Protein AF-A0A821WTD6-F1 (afdb_monomer)

Sequence (45 aa):
RPIRPIRPIRPIRPIRPIRPIRPIRPIRPIRPIRPIRPIRPIRPI

pLDDT: mean 90.68, std 5.05, range [73.5, 95.06]

Secondary structure (DSSP, 8-state):
-PPPPPPPPPPPPPPPPPPPPPPPPPPPPPPPPPPPPPPPPPPP-

Structure (mmCIF, N/CA/C/O backbone):
data_AF-A0A821WTD6-F1
#
_entry.id   AF-A0A821WTD6-F1
#
loop_
_atom_site.group_PDB
_atom_site.id
_atom_site.type_symbol
_atom_site.label_atom_id
_atom_site.label_alt_id
_atom_site.label_comp_id
_atom_site.label_asym_id
_atom_site.label_entity_id
_atom_site.label_seq_id
_atom_site.pdbx_PDB_ins_code
_atom_site.Cartn_x
_atom_site.Cartn_y
_atom_site.Cartn_z
_atom_site.occupancy
_atom_site.B_iso_or_equiv
_atom_site.auth_seq_id
_atom_site.auth_comp_id
_atom_site.auth_asym_id
_atom_site.auth_atom_id
_atom_site.pdbx_PDB_model_num
ATOM 1 N N . ARG A 1 1 ? -42.127 -7.242 55.721 1.00 73.50 1 ARG A N 1
ATOM 2 C CA . ARG A 1 1 ? -40.765 -6.647 55.657 1.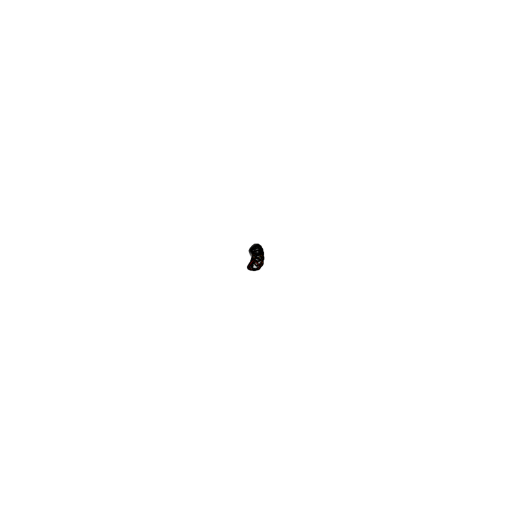00 73.50 1 ARG A CA 1
ATOM 3 C C . ARG A 1 1 ? -40.680 -5.867 54.346 1.00 73.50 1 ARG A C 1
ATOM 5 O O . ARG A 1 1 ? -40.962 -6.487 53.328 1.00 73.50 1 ARG A O 1
ATOM 12 N N . PRO A 1 2 ? -40.415 -4.550 54.336 1.00 79.50 2 PRO A N 1
ATOM 13 C CA . PRO A 1 2 ? -40.407 -3.799 53.085 1.00 79.50 2 PRO A CA 1
ATOM 14 C C . PRO A 1 2 ? -39.208 -4.226 52.233 1.00 79.50 2 PRO A C 1
ATOM 16 O O . PRO A 1 2 ? -38.099 -4.394 52.746 1.00 79.50 2 PRO A O 1
ATOM 19 N N . ILE A 1 3 ? -39.448 -4.435 50.940 1.00 80.44 3 ILE A N 1
ATOM 20 C CA . ILE A 1 3 ? -38.406 -4.754 49.964 1.00 80.44 3 ILE A CA 1
ATOM 21 C C . ILE A 1 3 ? -37.641 -3.463 49.677 1.00 80.44 3 ILE A C 1
ATOM 23 O O . ILE A 1 3 ? -38.241 -2.442 49.341 1.00 80.44 3 ILE A O 1
ATOM 27 N N . ARG A 1 4 ? -36.313 -3.489 49.836 1.00 85.50 4 ARG A N 1
ATOM 28 C CA . ARG A 1 4 ? -35.474 -2.349 49.456 1.00 85.50 4 ARG A CA 1
ATOM 29 C C . ARG A 1 4 ? -35.341 -2.289 47.932 1.00 85.50 4 ARG A C 1
ATOM 31 O O . ARG A 1 4 ? -35.085 -3.326 47.321 1.00 85.50 4 ARG A O 1
ATOM 38 N N . PRO A 1 5 ? -35.455 -1.097 47.324 1.00 84.69 5 PRO A N 1
ATOM 39 C CA . PRO A 1 5 ? -35.218 -0.937 45.899 1.00 84.69 5 PRO A CA 1
ATOM 40 C C . PRO A 1 5 ? -33.765 -1.278 45.558 1.00 84.69 5 PRO A C 1
ATOM 42 O O . PRO A 1 5 ? -32.828 -0.898 46.267 1.00 84.69 5 PRO A O 1
ATOM 45 N N . ILE A 1 6 ? -33.590 -2.007 44.458 1.00 88.56 6 ILE A N 1
ATOM 46 C CA . ILE A 1 6 ? -32.275 -2.352 43.921 1.00 88.56 6 ILE A CA 1
ATOM 47 C C . ILE A 1 6 ? -31.672 -1.099 43.288 1.00 88.56 6 ILE A C 1
ATOM 49 O O . ILE A 1 6 ? -32.341 -0.371 42.553 1.00 88.56 6 ILE A O 1
ATOM 53 N N . ARG A 1 7 ? -30.393 -0.834 43.576 1.00 90.00 7 ARG A N 1
ATOM 54 C CA . ARG A 1 7 ? -29.674 0.275 42.945 1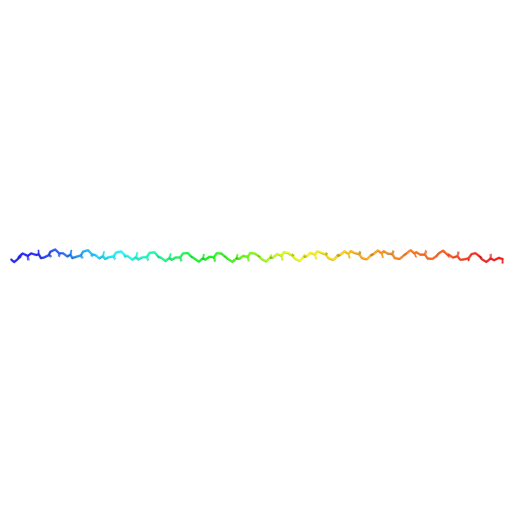.00 90.00 7 ARG A CA 1
ATOM 55 C C . ARG A 1 7 ? -29.436 -0.024 41.458 1.00 90.00 7 ARG A C 1
ATOM 57 O O . ARG A 1 7 ? -29.001 -1.13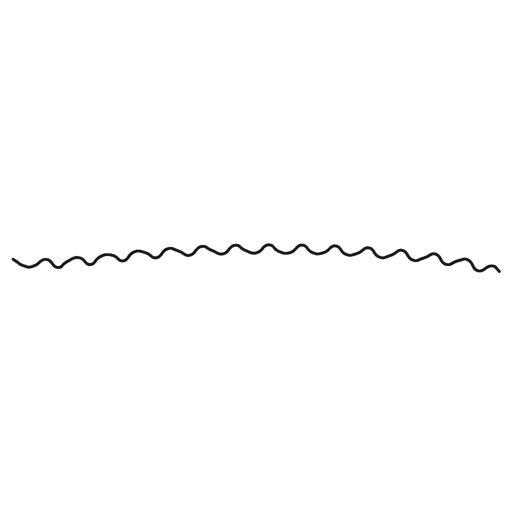0 41.139 1.00 90.00 7 ARG A O 1
ATOM 64 N N . PRO A 1 8 ? -29.641 0.957 40.564 1.00 87.50 8 PRO A N 1
ATOM 65 C CA . PRO A 1 8 ? -29.331 0.788 39.153 1.00 87.50 8 PRO A CA 1
ATOM 66 C C . PRO A 1 8 ? -27.828 0.587 38.942 1.00 87.50 8 PRO A C 1
ATOM 68 O O . PRO A 1 8 ? -26.993 1.215 39.603 1.00 87.50 8 PRO A O 1
ATOM 71 N N . ILE A 1 9 ? -27.490 -0.288 37.996 1.00 92.06 9 ILE A N 1
ATOM 72 C CA . ILE A 1 9 ? -26.111 -0.514 37.564 1.00 92.06 9 ILE A CA 1
ATOM 73 C C . ILE A 1 9 ? -25.643 0.699 36.754 1.00 92.06 9 ILE A C 1
ATOM 75 O O . ILE A 1 9 ? -26.379 1.235 35.924 1.00 92.06 9 ILE A O 1
ATOM 79 N N . ARG A 1 10 ? -24.404 1.144 36.999 1.00 92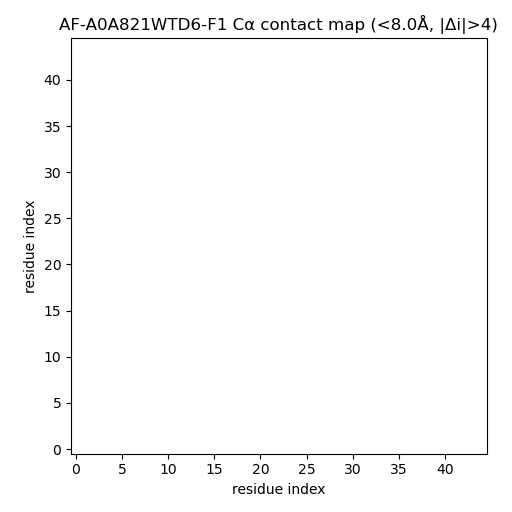.56 10 ARG A N 1
ATOM 80 C CA . ARG A 1 10 ? -23.799 2.230 36.221 1.00 92.56 10 ARG A CA 1
ATOM 81 C C . ARG A 1 10 ? -23.507 1.774 34.786 1.00 92.56 10 ARG A C 1
ATOM 83 O O . ARG A 1 10 ? -23.002 0.667 34.605 1.00 92.56 10 ARG A O 1
ATOM 90 N N . PRO A 1 11 ? -23.744 2.634 33.781 1.00 89.69 11 PRO A N 1
ATOM 91 C CA . PRO A 1 11 ? -23.415 2.318 32.400 1.00 89.69 11 PRO A CA 1
ATOM 92 C C . PRO A 1 11 ? -21.902 2.180 32.205 1.00 89.69 11 PRO A C 1
ATOM 94 O O . PRO A 1 11 ? -21.104 2.896 32.820 1.00 89.69 11 PRO A O 1
ATOM 97 N N . ILE A 1 12 ? -21.518 1.274 31.308 1.00 93.38 12 ILE A N 1
ATOM 98 C CA . ILE A 1 12 ? -20.130 1.105 30.877 1.00 93.38 12 ILE A CA 1
ATOM 99 C C . ILE A 1 12 ? -19.752 2.278 29.969 1.00 93.38 12 ILE A C 1
ATOM 101 O O . ILE A 1 12 ? -20.520 2.682 29.094 1.00 93.38 12 ILE A O 1
ATOM 105 N N . ARG A 1 13 ? -18.556 2.840 30.180 1.00 94.06 13 ARG A N 1
ATOM 106 C CA . ARG A 1 13 ? -18.034 3.908 29.322 1.00 94.06 13 ARG A CA 1
ATOM 107 C C . ARG A 1 13 ? -17.679 3.365 27.930 1.00 94.06 13 ARG A C 1
ATOM 109 O O . ARG A 1 13 ? -17.045 2.314 27.854 1.00 94.06 13 ARG A O 1
ATOM 116 N N . PRO A 1 14 ? -18.000 4.098 26.848 1.00 90.88 14 PRO A N 1
ATOM 117 C CA . PRO A 1 14 ? -17.567 3.731 25.506 1.00 90.88 14 PRO A CA 1
ATOM 118 C C . PRO A 1 14 ? -16.043 3.677 25.384 1.00 90.88 14 PRO A C 1
ATOM 120 O O . PRO A 1 14 ? -15.327 4.507 25.955 1.00 90.88 14 PRO A O 1
ATOM 123 N N . ILE A 1 15 ? -15.558 2.731 24.584 1.00 94.12 15 ILE A N 1
ATOM 124 C CA . ILE A 1 15 ? -14.152 2.666 24.186 1.00 94.12 15 ILE A CA 1
ATOM 125 C C . ILE A 1 15 ? -13.890 3.763 23.149 1.00 94.12 15 ILE A C 1
ATOM 127 O O . ILE A 1 15 ? -14.684 3.971 22.231 1.00 94.12 15 ILE A O 1
ATOM 131 N N . ARG A 1 16 ? -12.773 4.485 23.299 1.00 94.81 16 ARG A N 1
ATOM 132 C CA . ARG A 1 16 ? -12.361 5.500 22.321 1.00 94.81 16 ARG A CA 1
ATOM 133 C C . ARG A 1 16 ? -11.953 4.841 20.997 1.00 94.81 16 ARG A C 1
ATOM 135 O O . ARG A 1 16 ? -11.265 3.822 21.029 1.00 94.81 16 ARG A O 1
ATOM 142 N N . PRO A 1 17 ? -12.303 5.437 19.844 1.00 91.81 17 PRO A N 1
ATOM 143 C CA . PRO A 1 17 ? -11.875 4.924 18.552 1.00 91.81 17 PRO A CA 1
ATOM 144 C C . PRO A 1 17 ? -10.355 5.028 18.388 1.00 91.81 17 PRO A C 1
ATOM 146 O O . PRO A 1 17 ? -9.718 5.976 18.859 1.00 91.81 17 PRO A O 1
ATOM 149 N N . ILE A 1 18 ? -9.787 4.062 17.670 1.00 94.75 18 ILE A N 1
ATOM 150 C CA . ILE A 1 18 ? -8.384 4.083 17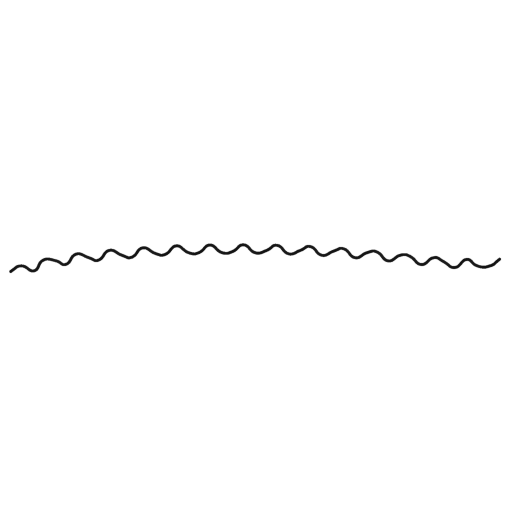.254 1.00 94.75 18 ILE A CA 1
ATOM 151 C C . ILE A 1 18 ? -8.231 5.098 16.114 1.00 94.75 18 ILE A C 1
ATOM 153 O O . ILE A 1 18 ? -9.046 5.139 15.191 1.00 94.75 18 ILE A O 1
ATOM 157 N N . ARG A 1 19 ? -7.191 5.941 16.176 1.00 94.88 19 ARG A N 1
ATOM 158 C CA . ARG A 1 19 ? -6.898 6.897 15.097 1.00 94.88 19 ARG A CA 1
ATOM 159 C C . ARG A 1 19 ? -6.401 6.156 13.849 1.00 94.88 19 ARG A C 1
ATOM 161 O O . ARG A 1 19 ? -5.595 5.237 13.989 1.00 94.88 19 ARG A O 1
ATOM 168 N N . PRO A 1 20 ? -6.810 6.578 12.640 1.00 92.06 20 PRO A N 1
ATOM 169 C CA . PRO A 1 20 ? -6.310 5.984 11.409 1.00 92.06 20 PRO A CA 1
ATOM 170 C C . PRO A 1 20 ? -4.810 6.243 11.232 1.00 92.06 20 PRO A C 1
ATOM 172 O O . PRO A 1 20 ? -4.291 7.300 11.609 1.00 92.06 20 PRO A O 1
ATOM 175 N N . ILE A 1 21 ? -4.128 5.284 10.607 1.00 94.62 21 ILE A N 1
ATOM 176 C CA . ILE A 1 21 ? -2.735 5.430 10.184 1.00 94.62 21 ILE A CA 1
ATOM 177 C C . ILE A 1 21 ? -2.693 6.348 8.957 1.00 94.62 21 ILE A C 1
ATOM 179 O O . ILE A 1 21 ? -3.502 6.216 8.038 1.00 94.62 21 ILE A O 1
ATOM 183 N N . ARG A 1 22 ? -1.752 7.302 8.942 1.00 95.00 22 ARG A N 1
ATOM 184 C CA . ARG A 1 22 ? -1.549 8.185 7.786 1.00 95.00 22 ARG A CA 1
ATOM 185 C C . ARG A 1 22 ? -0.959 7.403 6.605 1.00 95.00 22 ARG A C 1
ATOM 187 O O . ARG A 1 22 ? -0.057 6.596 6.822 1.00 95.00 22 ARG A O 1
ATOM 194 N N . PRO A 1 23 ? -1.401 7.673 5.364 1.00 91.94 23 PRO A N 1
ATOM 195 C CA . PRO A 1 23 ? -0.822 7.041 4.187 1.00 91.94 23 PRO A CA 1
ATOM 196 C C . PRO A 1 23 ? 0.636 7.467 3.983 1.00 91.94 23 PRO A C 1
ATOM 198 O O . PRO A 1 23 ? 1.017 8.609 4.260 1.00 91.94 23 PRO A O 1
ATOM 201 N N . ILE A 1 24 ? 1.437 6.548 3.448 1.00 94.75 24 ILE A N 1
ATOM 202 C CA . ILE A 1 24 ? 2.807 6.823 3.009 1.00 94.75 24 ILE A CA 1
ATOM 203 C C . ILE A 1 24 ? 2.746 7.578 1.675 1.00 94.75 24 ILE A C 1
ATOM 205 O O . ILE A 1 24 ? 1.984 7.210 0.779 1.00 94.75 24 ILE A O 1
ATOM 209 N N . ARG A 1 25 ? 3.534 8.655 1.536 1.00 94.75 25 ARG A N 1
ATOM 210 C CA . ARG A 1 25 ? 3.608 9.408 0.273 1.00 94.75 25 ARG A CA 1
ATOM 211 C C . ARG A 1 25 ? 4.322 8.571 -0.798 1.00 94.75 25 ARG A C 1
ATOM 213 O O . ARG A 1 25 ? 5.325 7.935 -0.480 1.00 94.75 25 ARG A O 1
ATOM 220 N N . PRO A 1 26 ? 3.864 8.611 -2.061 1.00 91.88 26 PRO A N 1
ATOM 221 C CA . PRO A 1 26 ? 4.540 7.914 -3.147 1.00 91.88 26 PRO A CA 1
ATOM 222 C C . PRO A 1 26 ? 5.936 8.494 -3.400 1.00 91.88 26 PRO A C 1
ATOM 224 O O . PRO A 1 26 ? 6.164 9.701 -3.269 1.00 91.88 26 PRO A O 1
ATOM 227 N N . ILE A 1 27 ? 6.859 7.625 -3.813 1.00 94.81 27 ILE A N 1
ATOM 228 C CA . ILE A 1 27 ? 8.190 8.017 -4.282 1.00 94.81 27 ILE A CA 1
ATOM 229 C C . ILE A 1 27 ? 8.049 8.632 -5.680 1.00 94.81 27 ILE A C 1
ATOM 231 O O . ILE A 1 27 ? 7.333 8.103 -6.532 1.00 94.81 27 ILE A O 1
ATOM 235 N N . ARG A 1 28 ? 8.715 9.770 -5.924 1.00 95.00 28 ARG A N 1
ATOM 236 C CA . ARG A 1 28 ? 8.710 10.408 -7.251 1.00 95.00 28 ARG A CA 1
AT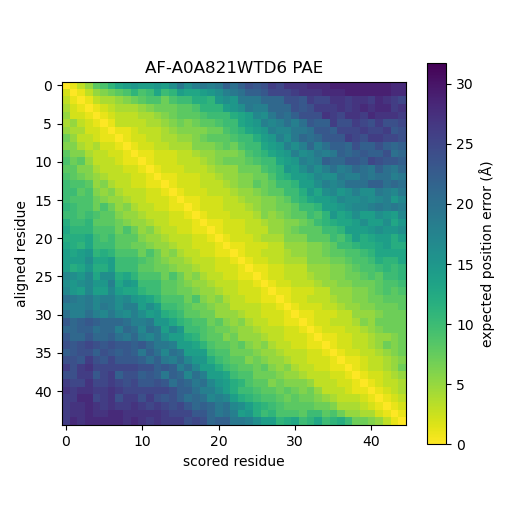OM 237 C C . ARG A 1 28 ? 9.509 9.555 -8.247 1.00 95.00 28 ARG A C 1
ATOM 239 O O . ARG A 1 28 ? 10.568 9.052 -7.876 1.00 95.00 28 ARG A O 1
ATOM 246 N N . PRO A 1 29 ? 9.057 9.434 -9.507 1.00 92.19 29 PRO A N 1
ATOM 247 C CA . PRO A 1 29 ? 9.811 8.719 -10.527 1.00 92.19 29 PRO A CA 1
ATOM 248 C C . PRO A 1 29 ? 11.145 9.413 -10.824 1.00 92.19 29 PRO A C 1
ATOM 250 O O . PRO A 1 29 ? 11.247 10.644 -10.801 1.00 92.19 29 PRO A O 1
ATOM 253 N N . ILE A 1 30 ? 12.157 8.611 -11.152 1.00 94.88 30 ILE A N 1
ATOM 254 C CA . ILE A 1 30 ? 13.446 9.095 -11.655 1.00 94.88 30 ILE A CA 1
ATOM 255 C C . ILE A 1 30 ? 13.263 9.523 -13.116 1.00 94.88 30 ILE A C 1
ATOM 257 O O . ILE A 1 30 ? 12.631 8.817 -13.904 1.00 94.88 30 ILE A O 1
ATOM 261 N N . ARG A 1 31 ? 13.798 10.694 -13.487 1.00 95.06 31 ARG A N 1
ATOM 262 C CA . ARG A 1 31 ? 13.751 11.164 -14.881 1.00 95.06 31 ARG A CA 1
ATOM 263 C C . ARG A 1 31 ? 14.658 10.292 -15.759 1.00 95.06 31 ARG A C 1
ATOM 265 O O . ARG A 1 31 ? 15.769 9.982 -15.333 1.00 95.06 31 ARG A O 1
ATOM 272 N N . PRO A 1 32 ? 14.235 9.951 -16.988 1.00 91.50 32 PRO A N 1
ATOM 273 C CA . PRO A 1 32 ? 15.085 9.216 -17.913 1.00 91.50 32 PRO A CA 1
ATOM 274 C C . PRO A 1 32 ? 16.320 10.038 -18.299 1.00 91.50 32 PRO A C 1
ATOM 276 O O . PRO A 1 32 ? 16.256 11.264 -18.441 1.00 91.50 32 PRO A O 1
ATOM 279 N N . ILE A 1 33 ? 17.435 9.341 -18.509 1.00 94.75 33 ILE A N 1
ATOM 280 C CA . ILE A 1 33 ? 18.658 9.923 -19.065 1.00 94.75 33 ILE A CA 1
ATOM 281 C C . ILE A 1 33 ? 18.444 10.149 -20.565 1.00 94.75 33 ILE A C 1
ATOM 283 O O . ILE A 1 33 ? 17.902 9.292 -21.265 1.00 94.75 33 ILE A O 1
ATOM 287 N N . ARG A 1 34 ? 18.850 11.322 -21.066 1.00 94.94 34 ARG A N 1
ATOM 288 C CA . ARG A 1 34 ? 18.782 11.625 -22.500 1.00 94.94 34 ARG A CA 1
ATOM 289 C C . ARG A 1 34 ? 19.776 10.755 -23.280 1.00 94.94 34 ARG A C 1
ATOM 291 O O . ARG A 1 34 ? 20.909 10.604 -22.826 1.00 94.94 34 ARG A O 1
ATOM 298 N N . PRO A 1 35 ? 19.397 10.243 -24.464 1.00 91.06 35 PRO A N 1
ATOM 299 C CA . PRO A 1 35 ? 20.325 9.507 -25.310 1.00 91.06 35 PRO A CA 1
ATOM 300 C C . PRO A 1 35 ? 21.468 10.411 -25.785 1.00 91.06 35 PRO A C 1
ATOM 302 O O . PRO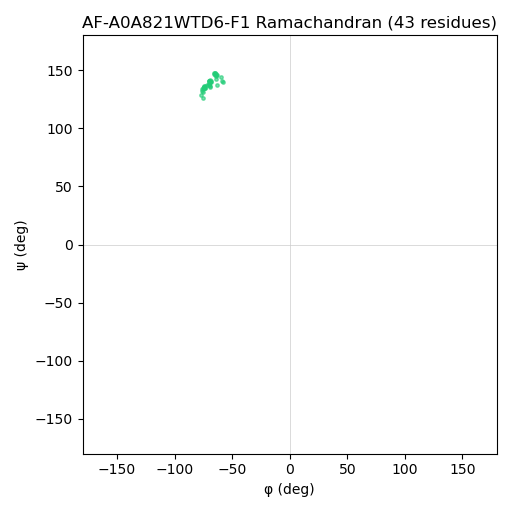 A 1 35 ? 21.269 11.596 -26.073 1.00 91.06 35 PRO A O 1
ATOM 305 N N . ILE A 1 36 ? 22.658 9.826 -25.902 1.00 94.06 36 ILE A N 1
ATOM 306 C CA . ILE A 1 36 ? 23.814 10.471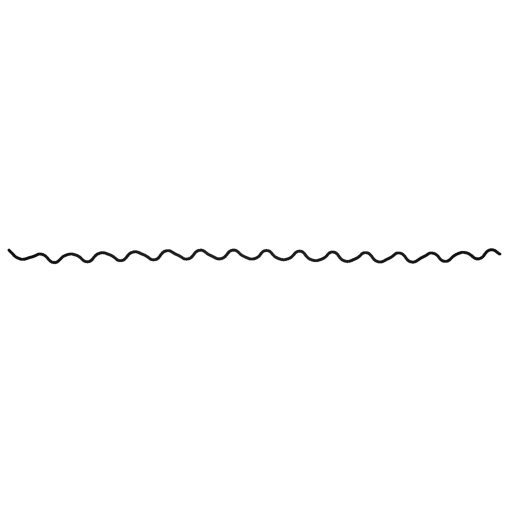 -26.527 1.00 94.06 36 ILE A CA 1
ATOM 307 C C . ILE A 1 36 ? 23.595 10.475 -28.043 1.00 94.06 36 ILE A C 1
ATOM 309 O O . ILE A 1 36 ? 23.176 9.475 -28.628 1.00 94.06 36 ILE A O 1
ATOM 313 N N . ARG A 1 37 ? 23.855 11.618 -28.688 1.00 93.56 37 ARG A N 1
ATOM 314 C CA . ARG A 1 37 ? 23.766 11.730 -30.147 1.00 93.56 37 ARG A CA 1
ATOM 315 C C . ARG A 1 37 ? 24.904 10.944 -30.813 1.00 93.56 37 ARG A C 1
ATOM 317 O O . ARG A 1 37 ? 26.042 11.076 -30.367 1.00 93.56 37 ARG A O 1
ATOM 324 N N . PRO A 1 38 ? 24.632 10.202 -31.902 1.00 89.62 38 PRO A N 1
ATOM 325 C CA . PRO A 1 38 ? 25.685 9.578 -32.692 1.00 89.62 38 PRO A CA 1
ATOM 326 C C . PRO A 1 38 ? 26.671 10.613 -33.237 1.00 89.62 38 PRO A C 1
ATOM 328 O O . PRO A 1 38 ? 26.272 11.693 -33.685 1.00 89.62 38 PRO A O 1
ATOM 331 N N . ILE A 1 39 ? 27.953 10.255 -33.239 1.00 92.88 39 ILE A N 1
ATOM 332 C CA . ILE A 1 39 ? 28.994 11.013 -33.934 1.00 92.88 39 ILE A CA 1
ATOM 333 C C . ILE A 1 39 ? 28.864 10.719 -35.430 1.00 92.88 39 ILE A C 1
ATOM 335 O O . ILE A 1 39 ? 28.723 9.564 -35.835 1.00 92.88 39 ILE A O 1
ATOM 339 N N . ARG A 1 40 ? 28.876 11.767 -36.262 1.00 91.75 40 ARG A N 1
ATOM 340 C CA . ARG A 1 40 ? 28.854 11.597 -37.719 1.00 91.75 40 ARG A CA 1
ATOM 341 C C . ARG A 1 40 ? 30.197 11.031 -38.196 1.00 91.75 40 ARG A C 1
ATOM 343 O O . ARG A 1 40 ? 31.228 11.529 -37.746 1.00 91.75 40 ARG A O 1
ATOM 350 N N . PRO A 1 41 ? 30.201 10.058 -39.123 1.00 88.38 41 PRO A N 1
ATOM 351 C CA . PRO A 1 41 ? 31.432 9.600 -39.752 1.00 88.38 41 PRO A CA 1
ATOM 352 C C . PRO A 1 41 ? 32.153 10.752 -40.455 1.00 88.38 41 PRO A C 1
ATOM 354 O O . PRO A 1 41 ? 31.518 11.580 -41.115 1.00 88.38 41 PRO A O 1
ATOM 357 N N . ILE A 1 42 ? 33.478 10.777 -40.339 1.00 90.75 42 ILE A N 1
ATOM 358 C CA . ILE A 1 42 ? 34.328 11.656 -41.142 1.00 90.75 42 ILE A CA 1
ATOM 359 C C . ILE A 1 42 ? 34.425 11.032 -42.535 1.00 90.75 42 ILE A C 1
ATOM 361 O O . ILE A 1 42 ? 34.707 9.839 -42.660 1.00 90.75 42 ILE A O 1
ATOM 365 N N . ARG A 1 43 ? 34.158 11.818 -43.584 1.00 87.75 43 ARG A N 1
ATOM 366 C CA . ARG A 1 43 ? 34.422 11.370 -44.955 1.00 87.75 43 ARG A CA 1
ATOM 367 C C . ARG A 1 43 ? 35.932 11.434 -45.218 1.00 87.75 43 ARG A C 1
ATOM 369 O O . ARG A 1 43 ? 36.518 12.472 -44.910 1.00 87.75 43 ARG A O 1
ATOM 376 N N . PRO A 1 44 ? 36.548 10.371 -45.760 1.00 80.00 44 PRO A N 1
ATOM 377 C CA . PRO A 1 44 ? 37.928 10.441 -46.222 1.00 80.00 44 PRO A CA 1
ATOM 378 C C . PRO A 1 44 ? 38.051 11.450 -47.373 1.00 80.00 44 PRO A C 1
ATOM 380 O O . PRO A 1 44 ? 37.102 11.624 -48.145 1.00 80.00 44 PRO A O 1
ATOM 383 N N . ILE A 1 45 ? 39.199 12.127 -47.414 1.00 79.81 45 ILE A N 1
ATOM 384 C CA . ILE A 1 45 ? 39.624 13.042 -48.484 1.00 79.81 45 ILE A CA 1
ATOM 385 C C . ILE A 1 45 ? 40.250 12.215 -49.603 1.00 79.81 45 ILE A C 1
ATOM 387 O O . ILE A 1 45 ? 40.993 11.267 -49.258 1.00 79.81 45 ILE A O 1
#

Mean predicted aligned error: 10.87 Å

Radius of gyration: 39.42 Å; Cα contacts (8 Å, |Δi|>4): 0; chains: 1; bounding box: 80×20×104 Å

Foldseek 3Di:
DDDDD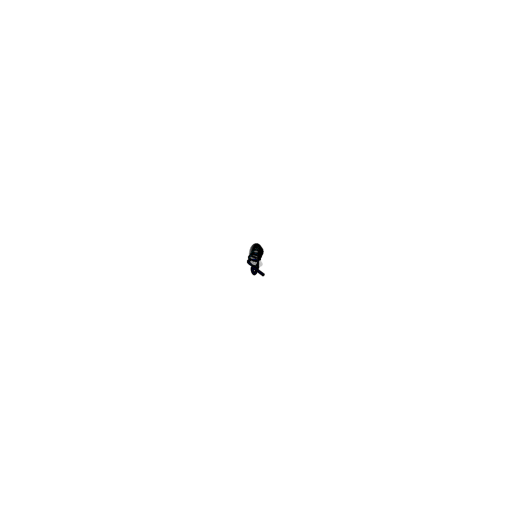DDDDDDDDDDDDDDDDDDDDDDDDDDDDDDDDDDDDDDDD

Solvent-accessible surface area (backbone atoms only — not comparable to full-atom values): 3749 Å² total; per-residue (Å²): 131,88,82,77,84,79,80,82,81,80,81,80,78,83,81,78,82,82,79,81,81,80,82,81,80,82,82,81,82,82,81,81,82,78,82,82,78,82,80,79,82,82,78,85,131